Protein AF-A0AAW0CRS8-F1 (afdb_monomer_lite)

Radius of gyration: 20.13 Å; chains: 1; bounding box: 42×28×47 Å

Structure (mmCIF, N/CA/C/O backbone):
data_AF-A0AAW0CRS8-F1
#
_entry.id   AF-A0AAW0CRS8-F1
#
loop_
_atom_site.group_PDB
_atom_site.id
_atom_site.type_symbol
_atom_site.label_atom_id
_atom_site.label_alt_id
_atom_site.label_comp_id
_atom_site.label_asym_id
_atom_site.label_entity_id
_atom_site.label_seq_id
_atom_site.pdbx_PDB_ins_code
_atom_site.Cartn_x
_atom_site.Cartn_y
_atom_site.Cartn_z
_atom_site.occupancy
_atom_site.B_iso_or_equiv
_atom_site.auth_seq_id
_atom_site.auth_comp_id
_atom_site.auth_asym_id
_atom_site.auth_atom_id
_atom_site.pdbx_PDB_model_num
ATOM 1 N N . VAL A 1 1 ? -19.209 1.736 21.582 1.00 59.72 1 VAL A N 1
ATOM 2 C CA . VAL A 1 1 ? -18.064 1.886 20.645 1.00 59.72 1 VAL A CA 1
ATOM 3 C C . VAL A 1 1 ? -17.093 2.880 21.247 1.00 59.72 1 VAL A C 1
ATOM 5 O O . VAL A 1 1 ? -17.533 3.752 21.991 1.00 59.72 1 VAL A O 1
ATOM 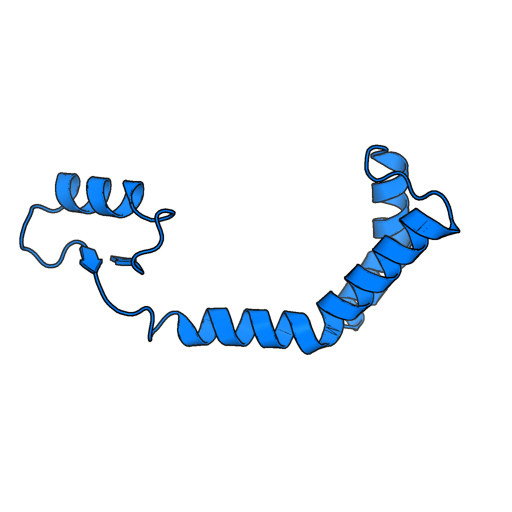8 N N . ARG A 1 2 ? -15.793 2.696 21.021 1.00 61.38 2 ARG A N 1
ATOM 9 C CA . ARG A 1 2 ? -14.746 3.604 21.501 1.00 61.38 2 ARG A CA 1
ATOM 10 C C . ARG A 1 2 ? -14.086 4.233 20.283 1.00 61.38 2 ARG A C 1
ATOM 12 O O . ARG A 1 2 ? -13.891 3.529 19.297 1.00 61.38 2 ARG A O 1
ATOM 19 N N . GLY A 1 3 ? -13.802 5.523 20.348 1.00 63.44 3 GLY A N 1
ATOM 20 C CA . GLY A 1 3 ? -13.083 6.243 19.304 1.00 63.44 3 GLY A CA 1
ATOM 21 C C . GLY A 1 3 ? -11.987 7.087 19.923 1.00 63.44 3 GLY A C 1
ATOM 22 O O . GLY A 1 3 ? -12.118 7.557 21.059 1.00 63.44 3 GLY A O 1
ATOM 23 N N . ASP A 1 4 ? -10.912 7.251 19.169 1.00 63.88 4 ASP A N 1
ATOM 24 C CA . ASP A 1 4 ? -9.904 8.265 19.425 1.00 63.88 4 ASP A CA 1
ATOM 25 C C . ASP A 1 4 ? -10.481 9.662 19.138 1.00 63.88 4 ASP A C 1
ATOM 27 O O . ASP A 1 4 ? -11.602 9.803 18.656 1.00 63.88 4 ASP A O 1
ATOM 31 N N . HIS A 1 5 ? -9.728 10.723 19.429 1.00 61.66 5 HIS A N 1
ATOM 32 C CA . HIS A 1 5 ? -10.121 12.089 19.048 1.00 6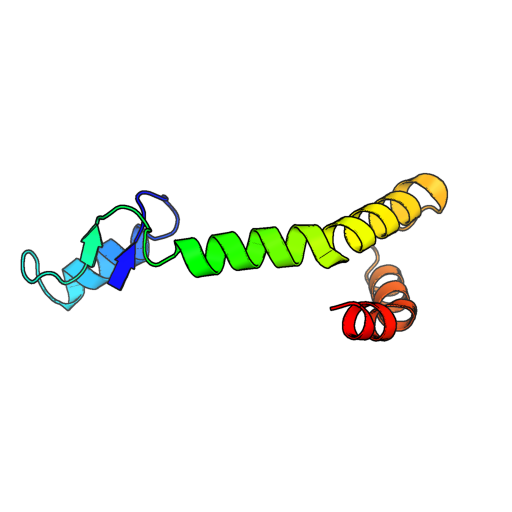1.66 5 HIS A CA 1
ATOM 33 C C . HIS A 1 5 ? -9.913 12.376 17.547 1.00 61.66 5 HIS A C 1
ATOM 35 O O . HIS A 1 5 ? -9.972 13.531 17.121 1.00 61.66 5 HIS A O 1
ATOM 41 N N . GLY A 1 6 ? -9.693 11.337 16.736 1.00 61.84 6 GLY A N 1
ATOM 42 C CA . GLY A 1 6 ? -9.650 11.426 15.287 1.00 61.84 6 GLY A CA 1
ATOM 43 C C . GLY A 1 6 ? -11.011 11.848 14.734 1.00 61.84 6 GLY A C 1
ATOM 44 O O . GLY A 1 6 ? -12.065 11.336 15.119 1.00 61.84 6 GLY A O 1
ATOM 45 N N . ALA A 1 7 ? -11.011 12.803 13.801 1.00 61.84 7 ALA A N 1
ATOM 46 C CA . ALA A 1 7 ? -12.241 13.306 13.182 1.00 61.84 7 ALA A CA 1
ATOM 47 C C . ALA A 1 7 ? -13.019 12.218 12.407 1.00 61.84 7 ALA A C 1
ATOM 49 O O . ALA A 1 7 ? -14.213 12.384 12.147 1.00 61.84 7 ALA A O 1
ATOM 50 N N . GLU A 1 8 ? -12.360 11.105 12.077 1.00 66.38 8 GLU A N 1
ATOM 51 C CA . GLU A 1 8 ? -12.886 9.981 11.299 1.00 66.38 8 GLU A CA 1
ATOM 52 C C . GLU A 1 8 ? -14.140 9.354 11.934 1.00 66.38 8 GLU A C 1
ATOM 54 O O . GLU A 1 8 ? -15.136 9.108 11.254 1.00 66.38 8 GLU A O 1
ATOM 59 N N . ASN A 1 9 ? -14.170 9.217 13.264 1.00 69.06 9 ASN A N 1
ATOM 60 C CA . ASN A 1 9 ? -15.257 8.534 13.978 1.00 69.06 9 ASN A CA 1
ATOM 61 C C . ASN A 1 9 ? -16.356 9.469 14.513 1.00 69.06 9 ASN A C 1
ATOM 63 O O . ASN A 1 9 ? -17.267 9.036 15.228 1.00 69.06 9 ASN A O 1
ATOM 67 N N . LYS A 1 10 ? -16.327 10.755 14.139 1.00 71.62 10 LYS A N 1
ATOM 68 C CA . LYS A 1 10 ? -17.255 11.779 14.651 1.00 71.62 10 LYS A CA 1
ATOM 69 C C . LYS A 1 10 ? -18.714 11.519 14.258 1.00 71.62 10 LYS A C 1
ATOM 71 O O . LYS A 1 10 ? -19.624 11.756 15.044 1.00 71.62 10 LYS A O 1
ATOM 76 N N . LYS A 1 11 ? -18.962 10.999 13.052 1.00 76.81 11 LYS A N 1
ATOM 77 C CA . LYS A 1 11 ? -20.329 10.668 12.602 1.00 76.81 11 LYS A CA 1
ATOM 78 C C . LYS A 1 11 ? -20.885 9.436 13.320 1.00 76.81 11 LYS A C 1
ATOM 80 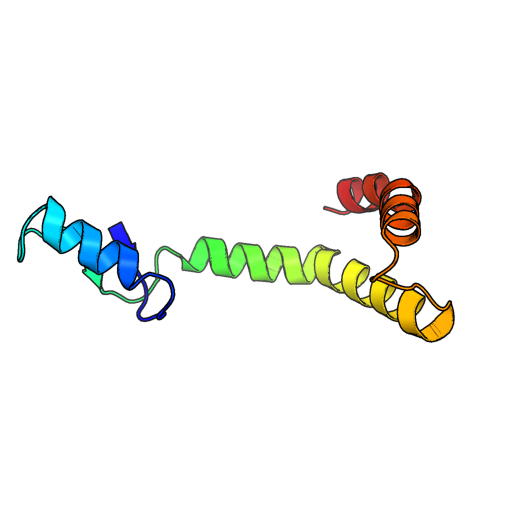O O . LYS A 1 11 ? -22.063 9.407 13.671 1.00 76.81 11 LYS A O 1
ATOM 85 N N . VAL A 1 12 ? -20.029 8.450 13.590 1.00 74.62 12 VAL A N 1
ATOM 86 C CA . VAL A 1 12 ? -20.393 7.231 14.326 1.00 74.62 12 VAL A CA 1
ATOM 87 C C . VAL A 1 12 ? -20.722 7.561 15.782 1.00 74.62 12 VAL A C 1
ATOM 89 O O . VAL A 1 12 ? -21.717 7.061 16.308 1.00 74.62 12 VAL A O 1
ATOM 92 N N . SER A 1 13 ? -19.945 8.442 16.422 1.00 72.94 13 SER A N 1
ATOM 93 C CA . SER A 1 13 ? -20.205 8.863 17.803 1.00 72.94 13 SER A CA 1
ATOM 94 C C . SER A 1 13 ? -21.529 9.618 17.936 1.00 72.94 13 SER A C 1
ATOM 96 O O . SER A 1 13 ? -22.329 9.287 18.813 1.00 72.94 13 SER A O 1
ATOM 98 N N . VAL A 1 14 ? -21.823 10.542 17.014 1.00 77.62 14 VAL A N 1
ATOM 99 C CA . VAL A 1 14 ? -23.110 11.260 16.958 1.00 77.62 14 VAL A CA 1
ATOM 100 C C . VAL A 1 14 ? -24.276 10.291 16.754 1.00 77.62 14 VAL A C 1
ATOM 102 O O . VAL A 1 14 ? -25.258 10.348 17.494 1.00 77.62 14 VAL A O 1
ATOM 105 N N . TYR A 1 15 ? -24.158 9.350 15.815 1.00 81.06 15 TYR A N 1
ATOM 106 C CA . TYR A 1 15 ? -25.194 8.343 15.579 1.00 81.06 15 TYR A CA 1
ATOM 107 C C . TYR A 1 15 ? -25.445 7.461 16.813 1.00 81.06 15 TYR A C 1
ATOM 109 O O . TYR A 1 15 ? -26.594 7.192 17.170 1.00 81.06 15 TYR A O 1
ATOM 117 N N . MET A 1 16 ? -24.385 7.036 17.505 1.00 78.81 16 MET A N 1
ATOM 118 C CA . MET A 1 16 ? -24.506 6.216 18.712 1.00 78.81 16 MET A CA 1
ATOM 119 C C . MET A 1 16 ? -25.151 6.959 19.880 1.00 78.81 16 MET A C 1
ATOM 121 O O . MET A 1 16 ? -25.954 6.359 20.596 1.00 78.81 16 MET A O 1
ATOM 125 N N . ILE A 1 17 ? -24.843 8.244 20.057 1.00 78.75 17 ILE A N 1
ATOM 126 C CA . ILE A 1 17 ? -25.484 9.091 21.070 1.00 78.75 17 ILE A CA 1
ATOM 127 C C . ILE A 1 17 ? -26.975 9.261 20.752 1.00 78.75 17 ILE A C 1
ATOM 129 O O . ILE A 1 17 ? -27.808 9.066 21.636 1.00 78.75 17 ILE A O 1
ATOM 133 N N . LEU A 1 18 ? -27.319 9.536 19.490 1.00 80.94 18 LEU A N 1
ATOM 134 C CA . LEU A 1 18 ? -28.708 9.714 19.052 1.00 80.94 18 LEU A CA 1
ATOM 135 C C . LEU A 1 18 ? -29.547 8.440 19.204 1.00 80.94 18 LEU A C 1
ATOM 137 O O . LEU A 1 18 ? -30.703 8.512 19.607 1.00 80.94 18 LEU A O 1
ATOM 141 N N . LYS A 1 19 ? -28.984 7.266 18.891 1.00 80.25 19 LYS A N 1
ATOM 142 C CA . LYS A 1 19 ? -29.728 5.997 18.939 1.00 80.25 19 LYS A CA 1
ATOM 143 C C . LYS A 1 19 ? -29.784 5.345 20.316 1.00 80.25 19 LYS A C 1
ATOM 145 O O . LYS A 1 19 ? -30.734 4.617 20.581 1.00 80.25 19 LYS A O 1
ATOM 150 N N . ARG A 1 20 ? -28.770 5.536 21.164 1.00 76.00 20 ARG A N 1
ATOM 151 C CA . ARG A 1 20 ? -28.646 4.824 22.454 1.00 76.00 20 ARG A CA 1
ATOM 152 C C . ARG A 1 20 ? -28.823 5.728 23.678 1.00 76.00 20 ARG A C 1
ATOM 154 O O . ARG A 1 20 ? -28.851 5.224 24.797 1.00 76.00 20 ARG A O 1
ATOM 161 N N . GLY A 1 21 ? -28.974 7.036 23.469 1.00 71.19 21 GLY A N 1
ATOM 162 C CA . GLY A 1 21 ? -29.177 8.037 24.515 1.00 71.19 21 GLY A CA 1
ATOM 163 C C . GLY A 1 21 ? -27.871 8.647 25.035 1.00 71.19 21 GLY A C 1
ATOM 164 O O . GLY A 1 21 ? -26.824 7.986 25.091 1.00 71.19 21 GLY A O 1
ATOM 165 N N . LEU A 1 22 ? -27.944 9.926 25.421 1.00 67.75 22 LEU A N 1
ATOM 166 C CA . LEU A 1 22 ? -26.862 10.662 26.082 1.00 67.75 22 LEU A CA 1
ATOM 167 C C . LEU A 1 22 ? -26.582 10.081 27.480 1.00 67.75 22 LEU A C 1
ATOM 169 O O . LEU A 1 22 ? -27.496 9.652 28.178 1.00 67.75 22 LEU A O 1
ATOM 173 N N . GLY A 1 23 ? -25.314 10.071 27.899 1.00 65.25 23 GLY A N 1
ATOM 174 C CA . GLY A 1 23 ? -24.927 9.747 29.281 1.00 65.25 23 GLY A CA 1
ATOM 175 C C . GLY A 1 23 ? -24.917 8.261 29.672 1.00 65.25 23 GLY A C 1
ATOM 176 O O . GLY A 1 23 ? -24.591 7.950 30.809 1.00 65.25 23 GLY A O 1
ATOM 177 N N . ARG A 1 24 ? -25.210 7.322 28.757 1.00 69.44 24 ARG A N 1
ATOM 178 C CA . ARG A 1 24 ? -25.223 5.867 29.055 1.00 69.44 24 ARG A CA 1
ATOM 179 C C . ARG A 1 24 ? -23.903 5.131 28.781 1.00 69.44 24 ARG A C 1
ATOM 181 O O . ARG A 1 24 ? -23.879 3.905 28.754 1.00 69.44 24 ARG A O 1
ATOM 188 N N . GLY A 1 25 ? -22.819 5.848 28.484 1.00 63.66 25 GLY A N 1
ATOM 189 C CA . GLY A 1 25 ? -21.587 5.229 27.970 1.00 63.66 25 GLY A CA 1
ATOM 190 C C . GLY A 1 25 ? -21.720 4.696 26.533 1.00 63.66 25 GLY A C 1
ATOM 191 O O . GLY A 1 25 ? -20.950 3.837 26.108 1.00 63.66 25 GLY A O 1
ATOM 192 N N . SER A 1 26 ? -22.692 5.209 25.767 1.00 66.19 26 SER A N 1
ATOM 193 C CA . SER A 1 26 ? -22.993 4.823 24.377 1.00 66.19 26 SER A CA 1
ATOM 194 C C . SER A 1 26 ? -21.775 4.928 23.447 1.00 66.19 26 SER A C 1
ATOM 196 O O . SER A 1 26 ? -21.570 4.084 22.566 1.00 66.19 26 SER A O 1
ATOM 198 N N . PHE A 1 27 ? -20.934 5.936 23.689 1.00 66.25 27 PHE A N 1
ATOM 199 C CA . PHE A 1 27 ? -19.645 6.134 23.044 1.00 66.25 27 PHE A CA 1
ATOM 200 C C . PHE A 1 27 ? -18.648 6.673 24.074 1.00 66.25 27 PHE A C 1
ATOM 202 O O . PHE A 1 27 ? -18.935 7.670 24.734 1.00 66.25 27 PHE A O 1
ATOM 209 N N . ILE A 1 28 ? -17.511 5.997 24.242 1.00 67.19 28 ILE A N 1
ATOM 210 C CA . ILE A 1 28 ? -16.483 6.389 25.215 1.00 67.19 28 ILE A CA 1
ATOM 211 C C . ILE A 1 28 ? -15.339 7.031 24.441 1.00 67.19 28 ILE A C 1
ATOM 213 O O . ILE A 1 28 ? -14.693 6.371 23.625 1.00 67.19 28 ILE A O 1
ATOM 217 N N . TRP A 1 29 ? -15.117 8.311 24.715 1.00 61.50 29 TRP A N 1
ATOM 218 C CA . TRP A 1 29 ? -13.955 9.054 24.254 1.00 61.50 29 TRP A CA 1
ATOM 219 C C . TRP A 1 29 ? -12.781 8.749 25.182 1.00 61.50 29 TRP A C 1
ATOM 221 O O . TRP A 1 29 ? -12.877 8.951 26.391 1.00 61.50 29 TRP A O 1
ATOM 231 N N . GLY A 1 30 ? -11.686 8.237 24.633 1.00 62.78 30 GLY A N 1
ATOM 232 C CA . GLY A 1 30 ? -10.482 7.923 25.398 1.00 62.78 30 GLY A CA 1
ATOM 233 C C . GLY A 1 30 ? -9.284 7.742 24.480 1.00 62.78 30 GLY A C 1
ATOM 234 O O . GLY A 1 30 ? -9.446 7.612 23.266 1.00 62.78 30 GLY A O 1
ATOM 235 N N . SER A 1 31 ? -8.078 7.743 25.053 1.00 57.34 31 SER A N 1
ATOM 236 C CA . SER A 1 31 ? -6.883 7.363 24.305 1.00 57.34 31 SER A CA 1
ATOM 237 C C . SER A 1 31 ? -7.075 5.958 23.738 1.00 57.34 31 SER A C 1
ATOM 239 O O . SER A 1 31 ? -7.633 5.070 24.386 1.00 57.34 31 SER A O 1
ATOM 241 N N . SER A 1 32 ? -6.651 5.767 22.493 1.00 60.94 32 SER A N 1
ATOM 242 C CA . SER A 1 32 ? -6.859 4.541 21.728 1.00 60.94 32 SER A CA 1
ATOM 243 C C . SER A 1 32 ? -5.961 3.391 22.213 1.00 60.94 32 SER A C 1
ATOM 245 O O . SER A 1 32 ? -5.401 2.649 21.419 1.00 60.94 32 SER A O 1
ATOM 247 N N . THR A 1 33 ? -5.802 3.196 23.527 1.00 57.56 33 THR A N 1
ATOM 248 C CA . THR A 1 33 ? -4.933 2.160 24.121 1.00 57.56 33 THR A CA 1
ATOM 249 C C . THR A 1 33 ? -5.304 0.744 23.677 1.00 57.56 33 THR A C 1
ATOM 251 O O . THR A 1 33 ? -4.460 -0.146 23.693 1.00 57.56 33 THR A O 1
ATOM 254 N N . ASN A 1 34 ? -6.553 0.536 23.243 1.00 59.03 34 ASN A N 1
ATOM 255 C CA . ASN A 1 34 ? -7.015 -0.722 22.651 1.00 59.03 34 ASN A CA 1
ATOM 256 C C . ASN A 1 34 ? -6.788 -0.808 21.128 1.00 59.03 34 ASN A C 1
ATOM 258 O O . ASN A 1 34 ? -6.761 -1.911 20.591 1.00 59.03 34 ASN A O 1
ATOM 262 N N . ASN A 1 35 ? -6.606 0.321 20.433 1.00 62.75 35 ASN A N 1
ATOM 263 C CA . ASN A 1 35 ? -6.223 0.357 19.017 1.00 62.75 35 ASN A CA 1
ATOM 264 C C . ASN A 1 35 ? -4.706 0.283 18.829 1.00 62.75 35 ASN A C 1
ATOM 266 O O . ASN A 1 35 ? -4.247 -0.042 17.742 1.00 62.75 35 ASN A O 1
ATOM 270 N N . THR A 1 36 ? -3.928 0.478 19.900 1.00 72.56 36 THR A N 1
ATOM 271 C CA . THR A 1 36 ? -2.471 0.300 19.916 1.00 72.56 36 THR A CA 1
ATOM 272 C C . THR A 1 36 ? -2.034 -1.009 19.266 1.00 72.56 36 THR A C 1
ATOM 274 O O . THR A 1 36 ? -0.994 -1.056 18.621 1.00 72.56 36 THR A O 1
ATOM 277 N N . ARG A 1 37 ? -2.806 -2.094 19.418 1.00 74.75 37 ARG A N 1
ATOM 278 C CA . ARG A 1 37 ? -2.472 -3.381 18.796 1.00 74.75 37 ARG A CA 1
ATOM 279 C C . ARG A 1 37 ? -2.636 -3.352 17.276 1.00 74.75 37 ARG A C 1
ATOM 281 O O . ARG A 1 37 ? -1.774 -3.879 16.591 1.00 74.75 37 ARG A O 1
ATOM 288 N N . ILE A 1 38 ? -3.698 -2.731 16.766 1.00 77.19 38 ILE A N 1
ATOM 289 C CA . ILE A 1 38 ? -3.925 -2.554 15.325 1.00 77.19 38 ILE A CA 1
ATOM 290 C C . ILE A 1 38 ? -2.903 -1.567 14.754 1.00 77.19 38 ILE A C 1
ATOM 292 O O . ILE A 1 38 ? -2.310 -1.843 13.722 1.00 77.19 38 ILE A O 1
ATOM 296 N N . GLU A 1 39 ? -2.626 -0.463 15.444 1.00 81.19 39 GLU A N 1
ATOM 297 C CA . GLU A 1 39 ? -1.604 0.511 15.039 1.00 81.19 39 GLU A CA 1
ATOM 298 C C . GLU A 1 39 ? -0.203 -0.112 15.001 1.00 81.19 39 GLU A C 1
ATOM 300 O O . GLU A 1 39 ? 0.506 0.037 14.009 1.00 81.19 39 GLU A O 1
ATOM 305 N N . ARG A 1 40 ? 0.187 -0.873 16.035 1.00 81.62 40 ARG A N 1
ATOM 306 C CA . ARG A 1 40 ? 1.454 -1.624 16.038 1.00 81.62 40 ARG A CA 1
ATOM 307 C C . ARG A 1 40 ? 1.489 -2.671 14.936 1.00 81.62 40 ARG A C 1
ATOM 309 O O . ARG A 1 40 ? 2.506 -2.765 14.262 1.00 81.62 40 ARG A O 1
ATOM 316 N N . LEU A 1 41 ? 0.390 -3.394 14.722 1.00 81.88 41 LEU A N 1
ATOM 317 C CA . LEU A 1 41 ? 0.282 -4.362 13.633 1.00 81.88 41 LEU A CA 1
ATOM 318 C C . LEU A 1 41 ? 0.482 -3.680 12.275 1.00 81.88 41 LEU A C 1
ATOM 320 O O . LEU A 1 41 ? 1.254 -4.171 11.467 1.00 81.88 41 LEU A O 1
ATOM 324 N N . TRP A 1 42 ? -0.132 -2.520 12.030 1.00 80.38 42 TRP A N 1
ATOM 325 C CA . TRP A 1 42 ? 0.080 -1.759 10.794 1.00 80.38 42 TRP A CA 1
ATOM 326 C C . TRP A 1 42 ? 1.516 -1.257 10.639 1.00 80.38 42 TRP A C 1
ATOM 328 O O . TRP A 1 42 ? 2.046 -1.259 9.529 1.00 80.38 42 TRP A O 1
ATOM 338 N N . VAL A 1 43 ? 2.163 -0.844 11.731 1.00 83.38 43 VAL A N 1
ATOM 339 C CA . VAL A 1 43 ? 3.582 -0.457 11.717 1.00 83.38 43 VAL A CA 1
ATOM 340 C C . VAL A 1 43 ? 4.477 -1.659 11.407 1.00 83.38 43 VAL A C 1
ATOM 342 O O . VAL A 1 43 ? 5.428 -1.516 10.641 1.00 83.38 43 VAL A O 1
ATOM 345 N N . GLU A 1 44 ? 4.170 -2.827 11.962 1.00 83.75 44 GL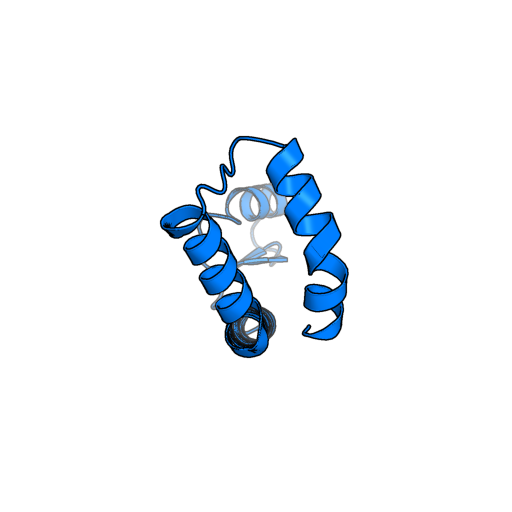U A N 1
ATOM 346 C CA . GLU A 1 44 ? 4.910 -4.073 11.757 1.00 83.75 44 GLU A CA 1
ATOM 347 C C . GLU A 1 44 ? 4.722 -4.628 10.338 1.00 83.75 44 GLU A C 1
ATOM 349 O O . GLU A 1 44 ? 5.699 -4.846 9.630 1.00 83.75 44 GLU A O 1
ATOM 354 N N . VAL A 1 45 ? 3.484 -4.725 9.855 1.00 82.50 45 VAL A N 1
ATOM 355 C CA . VAL A 1 45 ? 3.157 -5.059 8.455 1.00 82.50 45 VAL A CA 1
ATOM 356 C C . VAL A 1 45 ? 3.831 -4.072 7.494 1.00 82.50 45 VAL A C 1
ATOM 358 O O . VAL A 1 45 ? 4.431 -4.449 6.483 1.00 82.50 45 VAL A O 1
ATOM 361 N N . GLY A 1 46 ? 3.785 -2.785 7.846 1.00 80.50 46 GLY A N 1
ATOM 362 C CA . GLY A 1 46 ? 4.478 -1.712 7.147 1.00 80.50 46 GLY A CA 1
ATOM 363 C C . GLY A 1 46 ? 5.984 -1.948 7.056 1.00 80.50 46 GLY A C 1
ATOM 364 O O . GLY A 1 46 ? 6.572 -1.797 5.982 1.00 80.50 46 GLY A O 1
ATOM 365 N N . SER A 1 47 ? 6.619 -2.292 8.175 1.00 79.94 47 SER A N 1
ATOM 366 C CA . SER A 1 47 ? 8.069 -2.457 8.269 1.00 79.94 47 SER A CA 1
ATOM 367 C C . SER A 1 47 ? 8.576 -3.753 7.637 1.00 79.94 47 SER A C 1
ATOM 369 O O . SER A 1 47 ? 9.659 -3.719 7.052 1.00 79.94 47 SER A O 1
ATOM 371 N N . GLN A 1 48 ? 7.809 -4.844 7.702 1.00 80.38 48 GLN A N 1
ATOM 372 C CA . GLN A 1 48 ? 8.245 -6.169 7.260 1.00 80.38 48 GLN A CA 1
ATOM 373 C C . GLN A 1 48 ? 8.252 -6.319 5.735 1.00 80.38 48 GLN A C 1
ATOM 375 O O . GLN A 1 48 ? 9.306 -6.616 5.174 1.00 80.38 48 GLN A O 1
ATOM 380 N N . PHE A 1 49 ? 7.137 -6.044 5.048 1.00 84.31 49 PHE A N 1
ATOM 381 C CA . PHE A 1 49 ? 7.060 -6.257 3.594 1.00 84.31 49 PHE A CA 1
ATOM 382 C C . PHE A 1 49 ? 6.482 -5.063 2.827 1.00 84.31 49 PHE A C 1
ATOM 384 O O . PHE A 1 49 ? 7.009 -4.687 1.771 1.00 84.31 49 PHE A O 1
ATOM 391 N N . ALA A 1 50 ? 5.460 -4.385 3.361 1.00 86.06 50 ALA A N 1
ATOM 392 C CA . ALA A 1 50 ? 4.710 -3.392 2.590 1.00 86.06 50 ALA A CA 1
ATOM 393 C C . ALA A 1 50 ? 5.571 -2.191 2.146 1.00 86.06 50 ALA A C 1
ATOM 395 O O . ALA A 1 50 ? 5.420 -1.689 1.028 1.00 86.06 50 ALA A O 1
ATOM 396 N N . ARG A 1 51 ? 6.538 -1.747 2.966 1.00 87.88 51 ARG A N 1
ATOM 397 C CA . ARG A 1 51 ? 7.486 -0.684 2.578 1.00 87.88 51 ARG A CA 1
ATOM 398 C C . ARG A 1 51 ? 8.370 -1.068 1.390 1.00 87.88 51 ARG A C 1
ATOM 400 O O . ARG A 1 51 ? 8.639 -0.200 0.556 1.00 87.88 51 ARG A O 1
ATOM 407 N N . ARG A 1 52 ? 8.814 -2.327 1.295 1.00 89.31 52 ARG A N 1
ATOM 408 C CA . ARG A 1 52 ? 9.674 -2.803 0.194 1.00 89.31 52 ARG A CA 1
ATOM 409 C C . ARG A 1 52 ? 8.905 -2.820 -1.121 1.00 89.31 52 ARG A C 1
ATOM 411 O O . ARG A 1 52 ? 9.351 -2.217 -2.096 1.00 89.31 52 ARG A O 1
ATOM 418 N N . TRP A 1 53 ? 7.713 -3.410 -1.116 1.00 91.25 53 TRP A N 1
ATOM 419 C CA . TRP A 1 53 ? 6.838 -3.467 -2.28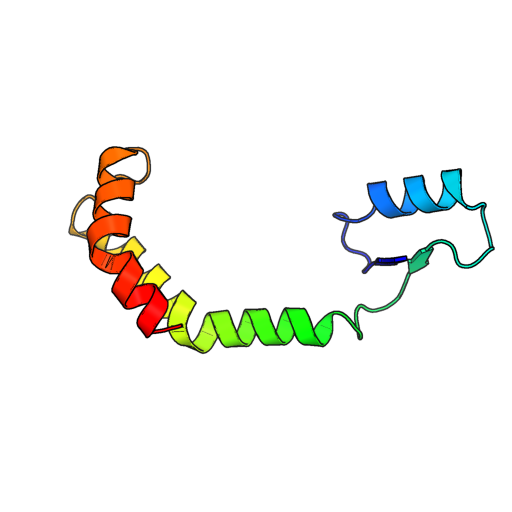9 1.00 91.25 53 TRP A CA 1
ATOM 420 C C . TRP A 1 53 ? 6.372 -2.085 -2.752 1.00 91.25 53 TRP A C 1
ATOM 422 O O . TRP A 1 53 ? 6.316 -1.810 -3.955 1.00 91.25 53 TRP A O 1
ATOM 432 N N . ARG A 1 54 ? 6.137 -1.166 -1.809 1.00 89.25 54 ARG A N 1
ATOM 433 C CA . ARG A 1 54 ? 5.864 0.240 -2.126 1.00 89.25 54 ARG A CA 1
ATOM 434 C C . ARG A 1 54 ? 7.049 0.911 -2.826 1.00 89.25 54 ARG A C 1
ATOM 436 O O . ARG A 1 54 ? 6.854 1.580 -3.839 1.00 89.25 54 ARG A O 1
ATOM 443 N N . ALA A 1 55 ? 8.268 0.736 -2.317 1.00 91.31 55 ALA A N 1
ATOM 444 C CA . ALA A 1 55 ? 9.468 1.300 -2.939 1.00 91.31 55 ALA A CA 1
ATOM 445 C C . ALA A 1 55 ? 9.722 0.712 -4.340 1.00 91.31 55 ALA A C 1
ATOM 447 O O . ALA A 1 55 ? 10.031 1.456 -5.270 1.00 91.31 55 ALA A O 1
ATOM 448 N N . PHE A 1 56 ? 9.531 -0.599 -4.507 1.00 91.00 56 PHE A N 1
ATOM 449 C CA . PHE A 1 56 ? 9.613 -1.279 -5.800 1.00 91.00 56 PHE A CA 1
ATOM 450 C C . PHE A 1 56 ? 8.619 -0.703 -6.818 1.00 91.00 56 PHE A C 1
ATOM 452 O O . PHE A 1 56 ? 9.011 -0.330 -7.924 1.00 91.00 56 PHE A O 1
ATOM 459 N N . SER A 1 57 ? 7.357 -0.538 -6.418 1.00 87.31 57 SER A N 1
ATOM 460 C CA . SER A 1 57 ? 6.307 0.011 -7.285 1.00 87.31 57 SER A CA 1
ATOM 461 C C . SER A 1 57 ? 6.599 1.455 -7.707 1.00 87.31 57 SER A C 1
ATOM 463 O O . SER A 1 57 ? 6.463 1.798 -8.879 1.00 87.31 57 SER A O 1
ATOM 465 N N . HIS A 1 58 ? 7.092 2.295 -6.789 1.00 90.06 58 HIS A N 1
ATOM 466 C CA . HIS A 1 58 ? 7.523 3.656 -7.131 1.00 90.06 58 HIS A CA 1
ATOM 467 C C . HIS A 1 58 ? 8.737 3.676 -8.066 1.00 90.06 58 HIS A C 1
ATOM 469 O O . HIS A 1 58 ? 8.830 4.542 -8.934 1.00 90.06 58 HIS A O 1
ATOM 475 N N . ARG A 1 59 ? 9.659 2.718 -7.932 1.00 92.19 59 ARG A N 1
ATOM 476 C CA . ARG A 1 59 ? 10.800 2.597 -8.846 1.00 92.19 59 ARG A CA 1
ATOM 477 C C . ARG A 1 59 ? 10.360 2.184 -10.252 1.00 92.19 59 ARG A C 1
ATOM 479 O O . ARG A 1 59 ? 10.922 2.688 -11.220 1.00 92.19 59 ARG A O 1
ATOM 486 N N . LEU A 1 60 ? 9.340 1.334 -10.374 1.00 89.00 60 LEU A N 1
ATOM 487 C CA . LEU A 1 60 ? 8.714 1.005 -11.659 1.00 89.00 60 LEU A CA 1
ATOM 488 C C . LEU A 1 60 ? 8.043 2.224 -12.309 1.00 89.00 60 LEU A C 1
ATOM 490 O O . LEU A 1 60 ? 8.185 2.424 -13.514 1.00 89.00 60 LEU A O 1
ATOM 494 N N . GLU A 1 61 ? 7.361 3.063 -11.526 1.00 89.75 61 GLU A N 1
ATOM 495 C CA . GLU A 1 61 ? 6.783 4.327 -12.014 1.00 89.75 61 GLU A CA 1
ATOM 496 C C . GLU A 1 61 ? 7.885 5.272 -12.514 1.00 89.75 61 GLU A C 1
ATOM 498 O O . GLU A 1 61 ? 7.826 5.737 -13.652 1.00 89.75 61 GLU A O 1
ATOM 503 N N . ALA A 1 62 ? 8.935 5.481 -11.714 1.00 90.56 62 ALA A N 1
ATOM 504 C CA . ALA A 1 62 ? 9.989 6.450 -12.010 1.00 90.56 62 ALA A CA 1
ATOM 505 C C . ALA A 1 62 ? 10.960 6.023 -13.127 1.00 90.56 62 ALA A C 1
ATOM 507 O O . ALA A 1 62 ? 11.361 6.861 -13.930 1.00 90.56 62 ALA A O 1
ATOM 508 N N . LEU A 1 63 ? 11.374 4.751 -13.171 1.00 91.00 63 LEU A N 1
ATOM 509 C CA . LEU A 1 63 ? 12.418 4.277 -14.096 1.00 91.00 63 LEU A CA 1
ATOM 510 C C . LEU A 1 63 ? 11.870 3.554 -15.326 1.00 91.00 63 LEU A C 1
ATOM 512 O O . LEU A 1 63 ? 12.556 3.474 -16.342 1.00 91.00 63 LEU A O 1
ATOM 516 N N . HIS A 1 64 ? 10.659 3.003 -15.234 1.00 86.31 64 HIS A N 1
ATOM 517 C CA . HIS A 1 64 ? 10.097 2.130 -16.268 1.00 86.31 64 HIS A CA 1
ATOM 518 C C . HIS A 1 64 ? 8.752 2.636 -16.812 1.00 86.31 64 HIS A C 1
ATOM 520 O O . HIS A 1 64 ? 8.116 1.954 -17.616 1.00 86.31 64 HIS A O 1
ATOM 526 N N . GLY A 1 65 ? 8.317 3.836 -16.406 1.00 84.56 65 GLY A N 1
ATOM 527 C CA . GLY A 1 65 ? 7.116 4.482 -16.936 1.00 84.56 65 GLY A CA 1
ATOM 528 C C . GLY A 1 65 ? 5.830 3.723 -16.611 1.00 84.56 65 GLY A C 1
ATOM 529 O O . GLY A 1 65 ? 4.906 3.677 -17.430 1.00 84.56 65 GLY A O 1
ATOM 530 N N . LEU A 1 66 ? 5.769 3.068 -15.447 1.00 85.75 66 LEU A N 1
ATOM 531 C CA . LEU A 1 66 ? 4.534 2.450 -14.976 1.00 85.75 66 LEU A CA 1
ATOM 532 C C . LEU A 1 66 ? 3.475 3.534 -14.724 1.00 85.75 66 LEU A C 1
ATOM 534 O O . LEU A 1 66 ? 3.537 4.257 -13.737 1.00 85.75 66 LEU A O 1
ATOM 538 N N . ASP A 1 67 ? 2.479 3.622 -15.605 1.00 84.94 67 ASP A N 1
ATOM 539 C CA . ASP A 1 67 ? 1.344 4.524 -15.426 1.00 84.94 67 ASP A CA 1
ATOM 540 C C . ASP A 1 67 ? 0.259 3.886 -14.547 1.00 84.94 67 ASP A C 1
ATOM 542 O O . ASP A 1 67 ? -0.477 2.995 -14.979 1.00 84.94 67 ASP A O 1
ATOM 546 N N . ARG A 1 68 ? 0.127 4.392 -13.317 1.00 81.31 68 ARG A N 1
ATOM 547 C CA . ARG A 1 68 ? -0.914 3.999 -12.351 1.00 81.31 68 ARG A CA 1
ATOM 548 C C . ARG A 1 68 ? -2.336 4.385 -12.758 1.00 81.31 68 ARG A C 1
ATOM 550 O O . ARG A 1 68 ? -3.284 3.920 -12.136 1.00 81.31 68 ARG A O 1
ATOM 557 N N . ARG A 1 69 ? -2.509 5.266 -13.745 1.00 87.38 69 ARG A N 1
ATOM 558 C CA . ARG A 1 69 ? -3.836 5.632 -14.267 1.00 87.38 69 ARG A CA 1
ATOM 559 C C . ARG A 1 69 ? -4.327 4.634 -15.309 1.00 87.38 69 ARG A C 1
ATOM 561 O O . ARG A 1 69 ? -5.508 4.651 -15.643 1.00 87.38 69 ARG A O 1
ATOM 568 N N . ASN A 1 70 ? -3.449 3.757 -15.797 1.00 89.88 70 ASN A N 1
ATOM 569 C CA . ASN A 1 70 ? -3.799 2.737 -16.767 1.00 89.88 70 ASN A CA 1
ATOM 570 C C . ASN A 1 70 ? -4.181 1.421 -16.056 1.00 89.88 70 ASN A C 1
ATOM 572 O O . ASN A 1 70 ? -3.305 0.732 -15.521 1.00 89.88 70 ASN A O 1
ATOM 576 N N . PRO A 1 71 ? -5.464 1.018 -16.081 1.00 89.62 71 PRO A N 1
ATOM 577 C CA . PRO A 1 71 ? -5.926 -0.181 -15.384 1.00 89.62 71 PRO A CA 1
ATOM 578 C C . PRO A 1 71 ? -5.296 -1.472 -15.924 1.00 89.62 71 PRO A C 1
ATOM 580 O O . PRO A 1 71 ? -5.097 -2.411 -15.158 1.00 89.62 71 PRO A O 1
ATOM 583 N N . HIS A 1 72 ? -4.908 -1.524 -17.204 1.00 90.19 72 HIS A N 1
ATOM 584 C CA . HIS A 1 72 ? -4.232 -2.693 -17.777 1.00 90.19 72 HIS A CA 1
ATOM 585 C C . HIS A 1 72 ? -2.812 -2.860 -17.230 1.00 90.19 72 HIS A C 1
ATOM 587 O O . HIS A 1 72 ? -2.365 -3.981 -16.998 1.00 90.19 72 HIS A O 1
ATOM 593 N N . ARG A 1 73 ? -2.106 -1.749 -16.980 1.00 85.56 73 ARG A N 1
ATOM 594 C CA . ARG A 1 73 ? -0.770 -1.784 -16.369 1.00 85.56 73 ARG A CA 1
ATOM 595 C C . ARG A 1 73 ? -0.840 -2.186 -14.901 1.00 85.56 73 ARG A C 1
ATOM 597 O O . ARG A 1 73 ? -0.015 -2.977 -14.461 1.00 85.56 73 ARG A O 1
ATOM 604 N N . LEU A 1 74 ? -1.846 -1.705 -14.168 1.00 88.56 74 LEU A N 1
ATOM 605 C CA . LEU A 1 74 ? -2.100 -2.153 -12.796 1.00 88.56 74 LEU A CA 1
ATOM 606 C C . LEU A 1 74 ? -2.435 -3.646 -12.742 1.00 88.56 74 LEU A C 1
ATOM 608 O O . LEU A 1 74 ? -1.863 -4.367 -11.927 1.00 88.56 74 LEU A O 1
ATOM 612 N N . TRP A 1 75 ? -3.302 -4.119 -13.643 1.00 92.00 75 TRP A N 1
ATOM 613 C CA . TRP A 1 75 ? -3.622 -5.541 -13.750 1.00 92.00 75 TRP A CA 1
ATOM 614 C C . TRP A 1 75 ? -2.372 -6.380 -14.014 1.00 92.00 75 TRP A C 1
ATOM 616 O O . TRP A 1 75 ? -2.172 -7.378 -13.334 1.00 92.00 75 TRP A O 1
ATOM 626 N N . LEU A 1 76 ? -1.499 -5.955 -14.933 1.00 91.12 76 LEU A N 1
ATOM 627 C CA . LEU A 1 76 ? -0.260 -6.671 -15.238 1.00 91.12 76 LEU A CA 1
ATOM 628 C C . LEU A 1 76 ? 0.675 -6.749 -14.023 1.00 91.12 76 LEU A C 1
ATOM 630 O O . LEU A 1 76 ? 1.250 -7.799 -13.757 1.00 91.12 76 LEU A O 1
ATOM 634 N N . ILE A 1 77 ? 0.818 -5.659 -13.266 1.00 90.56 77 ILE A N 1
ATOM 635 C CA . ILE A 1 77 ? 1.630 -5.655 -12.042 1.00 90.56 77 ILE A CA 1
ATOM 636 C C . ILE A 1 77 ? 1.042 -6.597 -10.991 1.00 90.56 77 ILE A C 1
ATOM 638 O O . ILE A 1 77 ? 1.789 -7.371 -10.397 1.00 90.56 77 ILE A O 1
ATOM 642 N N . HIS A 1 78 ? -0.277 -6.586 -10.794 1.00 90.25 78 HIS A N 1
ATOM 643 C CA . HIS A 1 78 ? -0.923 -7.558 -9.914 1.00 90.25 78 HIS A CA 1
ATOM 644 C C . HIS A 1 78 ? -0.705 -8.986 -10.428 1.00 90.25 78 HIS A C 1
ATOM 646 O O . HIS A 1 78 ? -0.247 -9.830 -9.675 1.00 90.25 78 HIS A O 1
ATOM 652 N N . PHE A 1 79 ? -0.917 -9.255 -11.712 1.00 92.94 79 PHE A N 1
ATOM 653 C CA . PHE A 1 79 ? -0.713 -10.584 -12.286 1.00 92.94 79 PHE A CA 1
ATOM 654 C C . PHE A 1 79 ? 0.722 -11.110 -12.094 1.00 92.94 79 PHE A C 1
ATOM 656 O O . PHE A 1 79 ? 0.915 -12.284 -11.810 1.00 92.94 79 PHE A O 1
ATOM 663 N N . LEU A 1 80 ? 1.737 -10.250 -12.218 1.00 91.94 80 LEU A N 1
ATOM 664 C CA . LEU A 1 80 ? 3.145 -10.656 -12.129 1.00 91.94 80 LEU A CA 1
ATOM 665 C C . LEU A 1 80 ? 3.681 -10.788 -10.699 1.00 91.94 80 LEU A C 1
ATOM 667 O O . LEU A 1 80 ? 4.651 -11.520 -10.470 1.00 91.94 80 LEU A O 1
ATOM 671 N N . PHE A 1 81 ? 3.132 -10.014 -9.762 1.00 91.06 81 PHE A N 1
ATOM 672 C CA . PHE A 1 81 ? 3.734 -9.839 -8.440 1.00 91.06 81 PHE A CA 1
ATOM 673 C C . PHE A 1 81 ? 2.793 -10.138 -7.277 1.00 91.06 81 PHE A C 1
ATOM 675 O O . PHE A 1 81 ? 3.286 -10.231 -6.161 1.00 91.06 81 PHE A O 1
ATOM 682 N N . LEU A 1 82 ? 1.488 -10.324 -7.495 1.00 91.06 82 LEU A N 1
ATOM 683 C CA . LEU A 1 82 ? 0.539 -10.588 -6.408 1.00 91.06 82 LEU A CA 1
ATOM 684 C C . LEU A 1 82 ? 0.883 -11.871 -5.648 1.00 91.06 82 LEU A C 1
ATOM 686 O O . LEU A 1 82 ? 0.910 -11.839 -4.424 1.00 91.06 82 LEU A O 1
ATOM 690 N N . ASP A 1 83 ? 1.226 -12.951 -6.350 1.00 93.00 83 ASP A N 1
ATOM 691 C CA . ASP A 1 83 ? 1.619 -14.208 -5.699 1.00 93.00 83 ASP A CA 1
ATOM 692 C C . ASP A 1 83 ? 2.876 -14.019 -4.843 1.00 93.00 83 ASP A C 1
ATOM 694 O O . ASP A 1 83 ? 2.901 -14.399 -3.679 1.00 93.00 83 ASP A O 1
ATOM 698 N N . ARG A 1 84 ? 3.877 -13.299 -5.364 1.00 91.75 84 ARG A N 1
ATOM 699 C CA . ARG A 1 84 ? 5.103 -12.972 -4.616 1.00 91.75 84 ARG A CA 1
ATOM 700 C C . ARG A 1 84 ? 4.858 -12.043 -3.430 1.00 91.75 84 ARG A C 1
ATOM 702 O O . ARG A 1 84 ? 5.558 -12.141 -2.431 1.00 91.75 84 ARG A O 1
ATOM 709 N N . ILE A 1 85 ? 3.908 -11.116 -3.545 1.00 89.94 85 ILE A N 1
ATOM 710 C CA . ILE A 1 85 ? 3.502 -10.244 -2.437 1.00 89.94 85 ILE A CA 1
ATOM 711 C C . ILE A 1 85 ? 2.830 -11.082 -1.350 1.00 89.94 85 ILE A C 1
ATOM 713 O O . ILE A 1 85 ? 3.118 -10.870 -0.180 1.00 89.94 85 ILE A O 1
ATOM 717 N N . ASN A 1 86 ? 1.967 -12.027 -1.732 1.00 88.69 86 ASN A N 1
ATOM 718 C CA . ASN A 1 86 ? 1.273 -12.909 -0.795 1.00 88.69 86 ASN A CA 1
ATOM 719 C C . ASN A 1 86 ? 2.220 -13.913 -0.121 1.00 88.69 86 ASN A C 1
ATOM 721 O O . ASN A 1 86 ? 1.975 -14.283 1.018 1.00 88.69 86 ASN A O 1
ATOM 725 N N . GLU A 1 87 ? 3.282 -14.347 -0.804 1.00 89.94 87 GLU A N 1
ATOM 726 C CA . GLU A 1 87 ? 4.338 -15.190 -0.225 1.00 89.94 87 GLU A CA 1
ATOM 727 C C . GLU A 1 87 ? 5.266 -14.422 0.738 1.00 89.94 87 GLU A C 1
ATOM 729 O O . GLU A 1 87 ? 5.817 -15.025 1.656 1.00 89.94 87 GLU A O 1
ATOM 734 N N . ASP A 1 88 ? 5.467 -13.114 0.529 1.00 86.06 88 ASP A N 1
ATOM 735 C CA . ASP A 1 88 ? 6.318 -12.249 1.373 1.00 86.06 88 ASP A CA 1
ATOM 736 C C . ASP A 1 88 ? 5.566 -11.648 2.581 1.00 86.06 88 ASP A C 1
ATOM 738 O O . ASP A 1 88 ? 6.198 -11.026 3.439 1.00 86.06 88 ASP A O 1
ATOM 742 N N . ALA A 1 89 ? 4.235 -11.786 2.621 1.00 78.44 89 ALA A N 1
ATOM 743 C CA . ALA A 1 89 ? 3.343 -11.269 3.665 1.00 78.44 89 ALA A CA 1
ATOM 744 C C . ALA A 1 89 ? 3.126 -12.271 4.806 1.00 78.44 89 ALA A C 1
ATOM 746 O O . ALA A 1 89 ? 3.1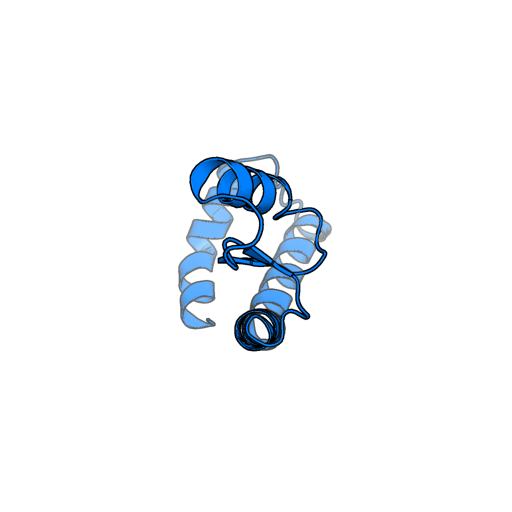00 -11.807 5.970 1.00 78.44 89 ALA A O 1
#

Secondary structure (DSSP, 8-state):
-EE-S-GGGHHHHHHHHHHH-TTSSSSEE---TTTHHHHHHHHHHIIIIIHHHHHHHHHHHHHH---TT-HHHHHHHHHHHHHHHHHH-

Foldseek 3Di:
DEDEPDPVCVVVVVVQCVPVHPPPPSYDYDDPPVCVVVVVVCVVVCPQQVVVVVVVVVCCCVPVVQDPVDVVSVVVCCVVCVVVSVVSD

Sequence (89 aa):
VRGDHGAENKKVSVYMILKRGLGRGSFIWGSSTNNTRIERLWVEVGSQFARRWRAFSHRLEALHGLDRRNPHRLWLIHFLFLDRINEDA

InterPro domains:
  IPR058913 Integrase core domain, putative [PF24764] (1-88)

pLDDT: mean 79.33, std 10.91, range [57.34, 93.0]

Organism: NCBI:txid2862362